Protein AF-A0A0T9R6T0-F1 (afdb_monomer)

Structure (mmCIF, N/CA/C/O backbone):
data_AF-A0A0T9R6T0-F1
#
_entry.id   AF-A0A0T9R6T0-F1
#
loop_
_atom_site.group_PDB
_atom_site.id
_atom_site.type_symbol
_atom_site.label_atom_id
_atom_site.label_alt_id
_atom_site.label_comp_id
_atom_site.label_asym_id
_atom_site.label_entity_id
_atom_site.label_seq_id
_atom_site.pdbx_PDB_ins_code
_atom_site.Cartn_x
_atom_site.Cartn_y
_atom_site.Cartn_z
_atom_site.occupancy
_atom_site.B_iso_or_equiv
_atom_site.auth_seq_id
_atom_site.auth_comp_id
_atom_site.auth_asym_id
_atom_site.auth_atom_id
_atom_site.pdbx_PDB_model_num
ATOM 1 N N . MET A 1 1 ? 30.117 -7.251 8.182 1.00 53.72 1 MET A N 1
ATOM 2 C CA . MET A 1 1 ? 28.862 -7.365 8.958 1.00 53.72 1 MET A CA 1
ATOM 3 C C . MET A 1 1 ? 27.721 -7.605 7.985 1.00 53.72 1 MET A C 1
ATOM 5 O O . MET A 1 1 ? 27.416 -6.707 7.214 1.00 53.72 1 MET A O 1
ATOM 9 N N . SER A 1 2 ? 27.164 -8.819 7.945 1.00 51.44 2 SER A N 1
ATOM 10 C CA . SER A 1 2 ? 26.029 -9.144 7.070 1.00 51.44 2 SER A CA 1
ATOM 11 C C . SER A 1 2 ? 24.786 -8.405 7.570 1.00 51.44 2 SER A C 1
ATOM 13 O O . SER A 1 2 ? 24.211 -8.768 8.594 1.00 51.44 2 SER A O 1
ATOM 15 N N . THR A 1 3 ? 24.398 -7.323 6.896 1.00 57.78 3 THR A N 1
ATOM 16 C CA . THR A 1 3 ? 23.138 -6.613 7.150 1.00 57.78 3 THR A CA 1
ATOM 17 C C . THR A 1 3 ? 21.997 -7.407 6.521 1.00 57.78 3 THR A C 1
ATOM 19 O O . THR A 1 3 ? 21.447 -7.028 5.488 1.00 57.78 3 THR A O 1
ATOM 22 N N . GLY A 1 4 ? 21.670 -8.557 7.109 1.00 61.28 4 GLY A N 1
ATOM 23 C CA . GLY A 1 4 ? 20.502 -9.334 6.719 1.00 61.28 4 GLY A CA 1
ATOM 24 C C . GLY A 1 4 ? 19.245 -8.521 7.024 1.00 61.28 4 GLY A C 1
ATOM 25 O O . GLY A 1 4 ? 18.861 -8.380 8.178 1.00 61.28 4 GLY A O 1
ATOM 26 N N . SER A 1 5 ? 18.616 -7.951 5.999 1.00 66.56 5 SER A N 1
ATOM 27 C CA . SER A 1 5 ? 17.303 -7.276 6.019 1.00 66.56 5 SER A CA 1
ATOM 28 C C . SER A 1 5 ? 17.149 -5.908 6.702 1.00 66.56 5 SER A C 1
ATOM 30 O O . SER A 1 5 ? 16.126 -5.270 6.480 1.00 66.56 5 SER A O 1
ATOM 32 N N . LYS A 1 6 ? 18.106 -5.395 7.488 1.00 76.06 6 LYS A N 1
ATOM 33 C CA . LYS A 1 6 ? 17.945 -4.107 8.199 1.00 76.06 6 LYS A CA 1
ATOM 34 C C . LYS A 1 6 ? 19.164 -3.201 8.045 1.00 76.06 6 LYS A C 1
ATOM 36 O O . LYS A 1 6 ? 20.287 -3.624 8.303 1.00 76.06 6 LYS A O 1
ATOM 41 N N . ASN A 1 7 ? 18.933 -1.949 7.657 1.00 80.88 7 ASN A N 1
ATOM 42 C CA . ASN A 1 7 ? 19.928 -0.877 7.665 1.00 80.88 7 ASN A CA 1
ATOM 43 C C . ASN A 1 7 ? 19.457 0.281 8.573 1.00 80.88 7 ASN A C 1
ATOM 45 O O . ASN A 1 7 ? 18.397 0.208 9.193 1.00 80.88 7 ASN A O 1
ATOM 49 N N . ALA A 1 8 ? 20.251 1.350 8.676 1.00 80.19 8 ALA A N 1
ATOM 50 C CA . ALA A 1 8 ? 19.956 2.484 9.559 1.00 80.19 8 ALA A CA 1
ATOM 51 C C . ALA A 1 8 ? 18.667 3.258 9.201 1.00 80.19 8 ALA A C 1
ATOM 53 O O . ALA A 1 8 ? 18.145 3.986 10.040 1.00 80.19 8 ALA A O 1
ATOM 54 N N . LYS A 1 9 ? 18.162 3.127 7.969 1.00 83.44 9 LYS A N 1
ATOM 55 C CA . LYS A 1 9 ? 17.020 3.884 7.432 1.00 83.44 9 LYS A CA 1
ATOM 56 C C . LYS A 1 9 ? 15.814 3.015 7.065 1.00 83.44 9 LYS A C 1
ATOM 58 O O . LYS A 1 9 ? 14.708 3.537 6.976 1.00 83.44 9 LYS A O 1
ATOM 63 N N . SER A 1 10 ? 15.998 1.720 6.824 1.00 83.62 10 SER A N 1
ATOM 64 C CA . SER A 1 10 ? 14.933 0.824 6.378 1.00 83.62 10 SER A CA 1
ATOM 65 C C . SER A 1 10 ? 15.159 -0.627 6.794 1.00 83.62 10 SER A C 1
ATOM 67 O O . SER A 1 10 ? 16.277 -1.073 7.062 1.00 83.62 10 SER A O 1
ATOM 69 N N . GLN A 1 11 ? 14.057 -1.368 6.837 1.00 90.25 11 GLN A N 1
ATOM 70 C CA . GLN A 1 11 ? 14.028 -2.807 7.051 1.00 90.25 11 GLN A CA 1
ATOM 71 C C . GLN A 1 11 ? 13.214 -3.443 5.922 1.00 90.25 11 GLN A C 1
ATOM 73 O O . GLN A 1 11 ? 12.121 -2.966 5.620 1.00 90.25 11 GLN A O 1
ATOM 78 N N . SER A 1 12 ? 13.739 -4.492 5.289 1.00 87.19 12 SER A N 1
ATOM 79 C CA .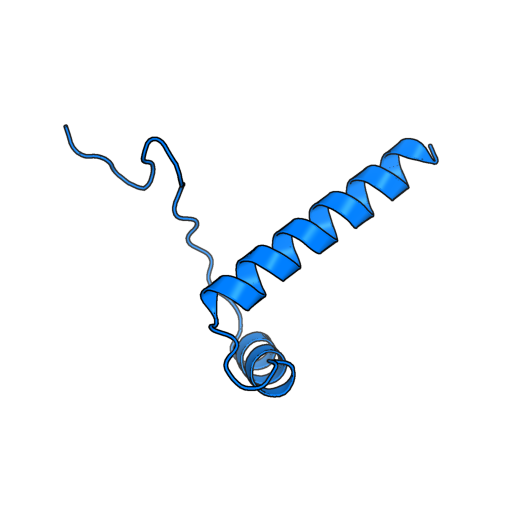 SER A 1 12 ? 12.994 -5.267 4.305 1.00 87.19 12 SER A CA 1
ATOM 80 C C . SER A 1 12 ? 12.036 -6.221 5.012 1.00 87.19 12 SER A C 1
ATOM 82 O O . SER A 1 12 ? 12.390 -6.919 5.963 1.00 87.19 12 SER A O 1
ATOM 84 N N . LEU A 1 13 ? 10.795 -6.229 4.539 1.00 86.00 13 LEU A N 1
ATOM 85 C CA . LEU A 1 13 ? 9.759 -7.159 4.961 1.00 86.00 13 LEU A CA 1
ATOM 86 C C . LEU A 1 13 ? 9.493 -8.101 3.790 1.00 86.00 13 LEU A C 1
ATOM 88 O O . LEU A 1 13 ? 9.392 -7.648 2.652 1.00 86.00 13 LEU A O 1
ATOM 92 N N . ASN A 1 14 ? 9.409 -9.400 4.062 1.00 86.38 14 ASN A N 1
ATOM 93 C CA . ASN A 1 14 ? 9.090 -10.404 3.054 1.00 86.38 14 ASN A CA 1
ATOM 94 C C . ASN A 1 14 ? 7.768 -11.074 3.434 1.00 86.38 14 ASN A C 1
ATOM 96 O O . ASN A 1 14 ? 7.653 -11.654 4.513 1.00 86.38 14 ASN A O 1
ATOM 100 N N . ALA A 1 15 ? 6.778 -10.958 2.556 1.00 89.12 15 ALA A N 1
ATOM 101 C CA . ALA A 1 15 ? 5.483 -11.604 2.673 1.00 89.12 15 ALA A CA 1
ATOM 102 C C . ALA A 1 15 ? 5.038 -12.062 1.282 1.00 89.12 15 ALA A C 1
ATOM 104 O O . ALA A 1 15 ? 5.295 -11.384 0.288 1.00 89.12 15 ALA A O 1
ATOM 105 N N . ARG A 1 16 ? 4.363 -13.213 1.217 1.00 93.81 16 ARG A N 1
ATOM 106 C CA . ARG A 1 16 ? 3.700 -13.662 -0.009 1.00 93.81 16 ARG A CA 1
ATOM 107 C C . ARG A 1 16 ? 2.324 -13.017 -0.073 1.00 93.81 16 ARG A C 1
ATOM 109 O O . ARG A 1 16 ? 1.567 -13.116 0.890 1.00 93.81 16 ARG A O 1
ATOM 116 N N . VAL A 1 17 ? 2.028 -12.376 -1.195 1.00 91.81 17 VAL A N 1
ATOM 117 C CA . VAL A 1 17 ? 0.736 -11.745 -1.464 1.00 91.81 17 VAL A CA 1
ATOM 118 C C . VAL A 1 17 ? 0.050 -12.550 -2.574 1.00 91.81 17 VAL A C 1
ATOM 120 O O . VAL A 1 17 ? 0.702 -12.829 -3.582 1.00 91.81 17 VAL A O 1
ATOM 123 N N 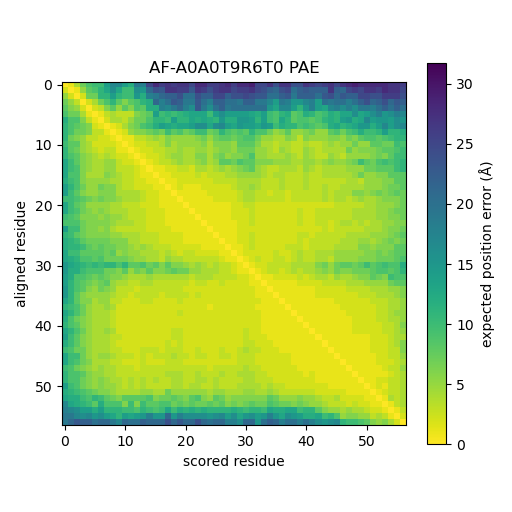. PRO A 1 18 ? -1.205 -12.982 -2.375 1.00 96.44 18 PRO A N 1
ATOM 124 C CA . PRO A 1 18 ? -2.031 -13.603 -3.409 1.00 96.44 18 PRO A CA 1
ATOM 125 C C . PRO A 1 18 ? -2.115 -12.789 -4.713 1.00 96.44 18 PRO A C 1
ATOM 127 O O . PRO A 1 18 ? -2.010 -11.563 -4.692 1.00 96.44 18 PRO A O 1
ATOM 130 N N . HIS A 1 19 ? -2.273 -13.476 -5.849 1.00 94.38 19 HIS A N 1
ATOM 131 C CA . HIS A 1 19 ? -2.254 -12.848 -7.177 1.00 94.38 19 HIS A CA 1
ATOM 132 C C . HIS A 1 19 ? -3.431 -11.900 -7.420 1.00 94.38 19 HIS A C 1
ATOM 134 O O . HIS A 1 19 ? -3.220 -10.825 -7.965 1.00 94.38 19 HIS A O 1
ATOM 140 N N . ASP A 1 20 ? -4.622 -12.260 -6.951 1.00 96.81 20 ASP A N 1
ATOM 141 C CA . ASP A 1 20 ? -5.822 -11.417 -6.967 1.00 96.81 20 ASP A CA 1
ATOM 142 C C . ASP A 1 20 ? -5.565 -10.049 -6.317 1.00 96.81 20 ASP A C 1
ATOM 144 O O . ASP A 1 20 ? -5.860 -9.009 -6.898 1.00 96.81 20 ASP A O 1
ATOM 148 N N . ILE A 1 21 ? -4.899 -10.030 -5.160 1.00 95.19 21 ILE A N 1
ATOM 149 C CA . ILE A 1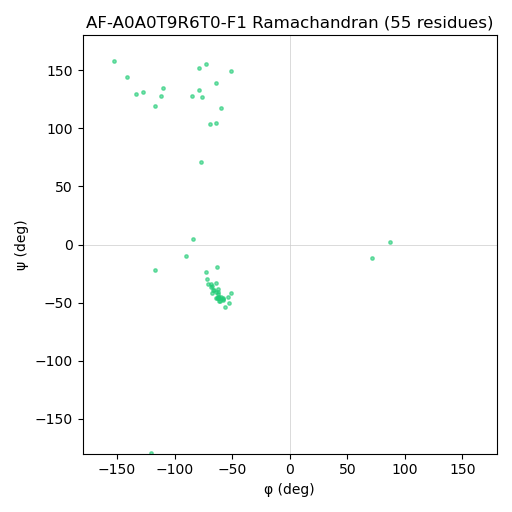 21 ? -4.549 -8.781 -4.469 1.00 95.19 21 ILE A CA 1
ATOM 150 C C . ILE A 1 21 ? -3.508 -7.970 -5.257 1.00 95.19 21 ILE A C 1
ATOM 152 O O . ILE A 1 21 ? -3.543 -6.738 -5.248 1.00 95.19 21 ILE A O 1
ATOM 156 N N . ILE A 1 22 ? -2.560 -8.634 -5.926 1.00 93.56 22 ILE A N 1
ATOM 157 C CA . ILE A 1 22 ? -1.565 -7.951 -6.767 1.00 93.56 22 ILE A CA 1
ATOM 158 C C . ILE A 1 22 ? -2.231 -7.315 -7.991 1.00 93.56 22 ILE A C 1
ATOM 160 O O . ILE A 1 22 ? -1.916 -6.172 -8.318 1.00 93.56 22 ILE A O 1
ATOM 164 N N . GLU A 1 23 ? -3.170 -8.013 -8.626 1.00 95.31 23 GLU A N 1
ATOM 165 C CA . GLU A 1 23 ? -3.931 -7.495 -9.765 1.00 95.31 23 GLU A CA 1
ATOM 166 C C . GLU A 1 23 ? -4.779 -6.281 -9.368 1.00 95.31 23 GLU A C 1
ATOM 168 O O . GLU A 1 23 ? -4.736 -5.254 -10.045 1.00 95.31 23 GLU A O 1
ATOM 173 N N . GLU A 1 24 ? -5.488 -6.350 -8.238 1.00 95.25 24 GLU A N 1
ATOM 174 C CA . GLU A 1 24 ? -6.251 -5.213 -7.711 1.00 95.25 24 GLU A CA 1
ATOM 175 C C . GLU A 1 24 ? -5.350 -4.021 -7.368 1.00 95.25 24 GLU A C 1
ATOM 177 O O . GLU A 1 24 ? -5.676 -2.875 -7.686 1.00 95.25 24 GLU A O 1
ATOM 182 N N . MET A 1 25 ? -4.191 -4.276 -6.751 1.00 94.12 25 MET A N 1
ATOM 183 C CA . MET A 1 25 ? -3.199 -3.240 -6.475 1.00 94.12 25 MET A CA 1
ATOM 184 C C . MET A 1 25 ? -2.763 -2.551 -7.770 1.00 94.12 25 MET A C 1
ATOM 186 O O . MET A 1 25 ? -2.724 -1.323 -7.815 1.00 94.12 25 MET A O 1
ATOM 190 N N . ASP A 1 26 ? -2.428 -3.316 -8.810 1.00 91.88 26 ASP A N 1
ATOM 191 C CA . ASP A 1 26 ? -1.968 -2.762 -10.084 1.00 91.88 26 ASP A CA 1
ATOM 192 C C . ASP A 1 26 ? -3.052 -1.929 -10.783 1.00 91.88 26 ASP A C 1
ATOM 194 O O . ASP A 1 26 ? -2.731 -0.908 -11.389 1.00 91.88 26 ASP A O 1
ATOM 198 N N . GLN A 1 27 ? -4.328 -2.295 -10.633 1.00 93.69 27 GLN A N 1
ATOM 199 C CA . GLN A 1 27 ? -5.462 -1.511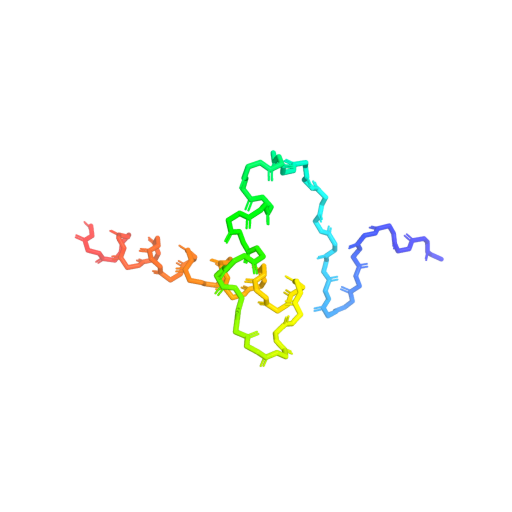 -11.135 1.00 93.69 27 GLN A CA 1
ATOM 200 C C . GLN A 1 27 ? -5.711 -0.220 -10.339 1.00 93.69 27 GLN A C 1
ATOM 202 O O . GLN A 1 27 ? -6.210 0.756 -10.895 1.00 93.69 27 GLN A O 1
ATOM 207 N N . CYS A 1 28 ? -5.378 -0.206 -9.045 1.00 94.25 28 CYS A N 1
ATOM 208 C CA . CYS A 1 28 ? -5.603 0.940 -8.158 1.00 94.25 28 CYS A CA 1
ATOM 209 C C . CYS A 1 28 ? -4.436 1.936 -8.114 1.00 94.25 28 CYS A C 1
ATOM 211 O O . CYS A 1 28 ? -4.579 3.000 -7.507 1.00 94.25 28 CYS A O 1
ATOM 213 N N . LYS A 1 29 ? -3.281 1.601 -8.698 1.00 93.00 29 LYS A N 1
ATOM 214 C CA . LYS A 1 29 ? -2.112 2.485 -8.716 1.00 93.00 29 LYS A CA 1
ATOM 215 C C . LYS A 1 29 ? -2.378 3.758 -9.502 1.00 93.00 29 LYS A C 1
ATOM 217 O O . LYS A 1 29 ? -2.935 3.742 -10.599 1.00 93.00 29 LYS A O 1
ATOM 222 N N . GLU A 1 30 ? -1.889 4.866 -8.962 1.00 92.31 30 GLU A N 1
ATOM 223 C CA . GLU A 1 30 ? -1.891 6.139 -9.674 1.00 92.31 30 GLU A CA 1
ATOM 224 C C . GLU A 1 30 ? -0.841 6.135 -10.804 1.00 92.31 30 GLU A C 1
ATOM 226 O O . GLU A 1 30 ? 0.162 5.415 -10.767 1.00 92.31 30 GLU A O 1
ATOM 231 N N . SER A 1 31 ? -1.048 6.964 -11.833 1.00 89.75 31 SER A N 1
ATOM 232 C CA . SER A 1 31 ? -0.100 7.071 -12.949 1.00 89.75 31 SER A CA 1
ATOM 233 C C . SER A 1 31 ? 1.284 7.504 -12.451 1.00 89.75 31 SER A C 1
ATOM 235 O O . SER A 1 31 ? 1.455 8.613 -11.949 1.00 89.75 31 SER A O 1
ATOM 237 N N . GLY A 1 32 ? 2.285 6.642 -12.642 1.00 89.75 32 GLY 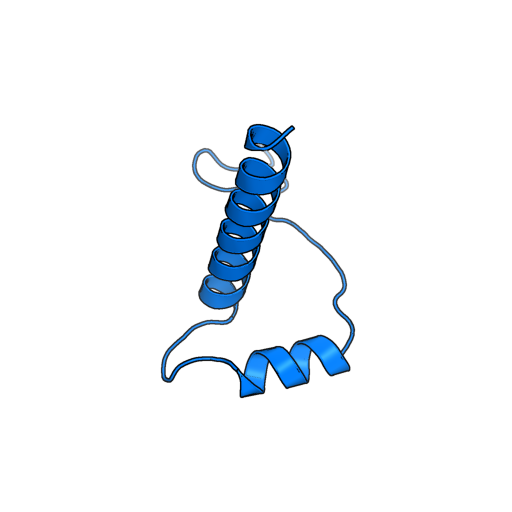A N 1
ATOM 238 C CA . GLY A 1 32 ? 3.661 6.875 -12.192 1.00 89.75 32 GLY A CA 1
ATOM 239 C C . GLY A 1 32 ? 3.952 6.425 -10.755 1.00 89.75 32 GLY A C 1
ATOM 240 O O . GLY A 1 32 ? 5.080 6.594 -10.291 1.00 89.75 32 GLY A O 1
ATOM 241 N N . GLU A 1 33 ? 2.985 5.830 -10.055 1.00 92.38 33 GLU A N 1
ATOM 242 C CA . GLU A 1 33 ? 3.200 5.258 -8.728 1.00 92.38 33 GLU A CA 1
ATOM 243 C C . GLU A 1 33 ? 3.932 3.911 -8.814 1.00 92.38 33 GLU A C 1
ATOM 245 O O . GLU A 1 33 ? 3.526 2.975 -9.507 1.00 92.38 33 GLU A O 1
ATOM 250 N N . SER A 1 34 ? 5.030 3.784 -8.069 1.00 94.06 34 SER A N 1
ATOM 251 C CA . SER A 1 34 ? 5.741 2.511 -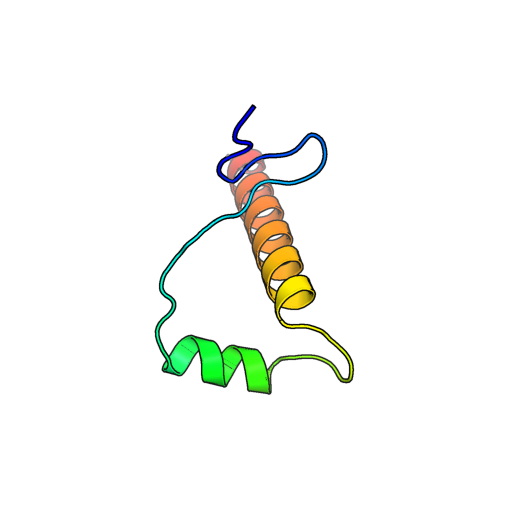7.944 1.00 94.06 34 SER A CA 1
ATOM 252 C C . SER A 1 34 ? 5.051 1.569 -6.954 1.00 94.06 34 SER A C 1
ATOM 254 O O . SER A 1 34 ? 4.483 1.992 -5.947 1.00 94.06 34 SER A O 1
ATOM 256 N N . THR A 1 35 ? 5.205 0.257 -7.160 1.00 92.62 35 THR A N 1
ATOM 257 C CA . THR A 1 35 ? 4.734 -0.774 -6.215 1.00 92.62 35 THR A CA 1
ATOM 258 C C . THR A 1 35 ? 5.210 -0.522 -4.785 1.00 92.62 35 THR A C 1
ATOM 260 O O . THR A 1 35 ? 4.438 -0.648 -3.838 1.00 92.62 35 THR A O 1
ATOM 263 N N . SER A 1 36 ? 6.470 -0.117 -4.614 1.00 91.06 36 SER A N 1
ATOM 264 C CA . SER A 1 36 ? 7.034 0.182 -3.296 1.00 91.06 36 SER A CA 1
ATOM 265 C C . SER A 1 36 ? 6.342 1.369 -2.625 1.00 91.06 36 SER A C 1
ATOM 267 O O . SER A 1 36 ? 6.082 1.315 -1.424 1.00 91.06 36 SER A O 1
ATOM 269 N N . GLN A 1 37 ? 6.031 2.431 -3.378 1.00 93.62 37 GLN A N 1
ATOM 270 C CA . GLN A 1 37 ? 5.305 3.591 -2.851 1.00 93.62 37 GLN A CA 1
ATO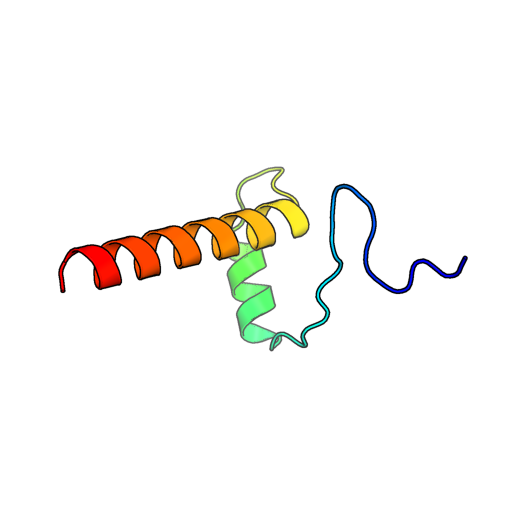M 271 C C . GLN A 1 37 ? 3.896 3.205 -2.414 1.00 93.62 37 GLN A C 1
ATOM 273 O O . GLN A 1 37 ? 3.524 3.528 -1.284 1.00 93.62 37 GLN A O 1
ATOM 278 N N . PHE A 1 38 ? 3.182 2.444 -3.249 1.00 95.12 38 PHE A N 1
ATOM 279 C CA . PHE A 1 38 ? 1.853 1.943 -2.917 1.00 95.12 38 PHE A CA 1
ATOM 280 C C . PHE A 1 38 ? 1.889 1.150 -1.604 1.00 95.12 38 PHE A C 1
ATOM 282 O O . PHE A 1 38 ? 1.209 1.507 -0.646 1.00 95.12 38 PHE A O 1
ATOM 289 N N . ILE A 1 39 ? 2.774 0.149 -1.496 1.00 93.50 39 ILE A N 1
ATOM 290 C CA . ILE A 1 39 ? 2.902 -0.694 -0.294 1.00 93.50 39 ILE A CA 1
ATOM 291 C C . ILE A 1 39 ? 3.204 0.147 0.955 1.00 93.50 39 ILE A C 1
ATOM 293 O O . ILE A 1 39 ? 2.579 -0.044 2.001 1.00 93.50 39 ILE A O 1
ATOM 297 N N . ILE A 1 40 ? 4.145 1.094 0.869 1.00 93.69 40 ILE A N 1
ATOM 298 C CA . ILE A 1 40 ? 4.489 1.968 1.999 1.00 93.69 40 ILE A CA 1
ATOM 299 C C . ILE A 1 40 ? 3.270 2.799 2.423 1.00 93.69 40 ILE A C 1
ATOM 301 O O . ILE A 1 40 ? 2.975 2.884 3.619 1.00 93.69 40 ILE A O 1
ATOM 305 N N . LYS A 1 41 ? 2.538 3.374 1.463 1.00 95.81 41 LYS A N 1
ATOM 306 C CA . LYS A 1 41 ? 1.351 4.200 1.715 1.00 95.81 41 LYS A CA 1
ATOM 307 C C . LYS A 1 41 ? 0.203 3.382 2.311 1.00 95.81 41 LYS A C 1
ATOM 309 O O . LYS A 1 41 ? -0.440 3.846 3.257 1.00 95.81 41 LYS A O 1
ATOM 314 N N . SER A 1 42 ? -0.006 2.146 1.855 1.00 94.50 42 SER A N 1
ATOM 315 C CA . SER A 1 42 ? -0.979 1.215 2.441 1.00 94.50 42 SER A CA 1
ATOM 316 C C . SER A 1 42 ? -0.645 0.900 3.902 1.00 94.50 42 SER A 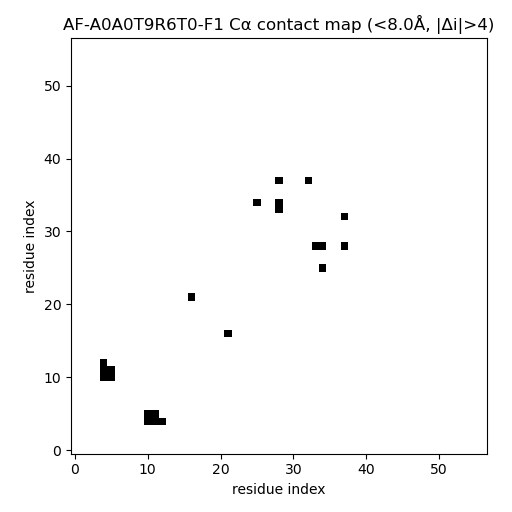C 1
ATOM 318 O O . SER A 1 42 ? -1.517 0.983 4.769 1.00 94.50 42 SER A O 1
ATOM 320 N N . ILE A 1 43 ? 0.627 0.611 4.209 1.00 95.06 43 ILE A N 1
ATOM 321 C CA . ILE A 1 43 ? 1.078 0.343 5.585 1.00 95.06 43 ILE A CA 1
ATOM 322 C C . ILE A 1 43 ? 0.872 1.574 6.477 1.00 95.06 43 ILE A C 1
ATOM 324 O O . ILE A 1 43 ? 0.350 1.453 7.587 1.00 95.06 43 ILE A O 1
ATOM 328 N N . GLN A 1 44 ? 1.250 2.767 6.008 1.00 96.19 44 GLN A N 1
ATOM 329 C CA . GLN A 1 44 ? 1.060 4.014 6.756 1.00 96.19 44 GLN A CA 1
ATOM 330 C C . GLN A 1 44 ? -0.420 4.275 7.053 1.00 96.19 44 GLN A C 1
ATOM 332 O O . GLN A 1 44 ? -0.776 4.579 8.195 1.00 96.19 44 GLN A O 1
ATOM 337 N N . THR A 1 45 ? -1.278 4.097 6.049 1.00 96.62 45 THR A N 1
ATOM 338 C CA . THR A 1 45 ? -2.730 4.258 6.176 1.00 96.62 45 THR A CA 1
ATOM 339 C C . THR A 1 45 ? -3.301 3.322 7.241 1.00 96.62 45 THR A C 1
ATOM 341 O O . THR A 1 45 ? -4.024 3.768 8.134 1.00 96.62 45 THR A O 1
ATOM 344 N N . GLU A 1 46 ? -2.923 2.041 7.223 1.00 96.62 46 GLU A N 1
ATOM 345 C CA . GLU A 1 46 ? -3.423 1.064 8.195 1.00 96.62 46 GLU A CA 1
ATOM 346 C C . GLU A 1 46 ? -2.899 1.331 9.621 1.00 96.62 46 GLU A C 1
ATOM 348 O O . GLU A 1 46 ? -3.635 1.157 10.597 1.00 96.62 46 GLU A O 1
ATOM 353 N N . ILE A 1 47 ? -1.666 1.836 9.775 1.00 96.81 47 ILE A N 1
ATOM 354 C CA . ILE A 1 47 ? -1.146 2.289 11.077 1.00 96.81 47 ILE A CA 1
ATOM 355 C C . ILE A 1 47 ? -2.002 3.432 11.630 1.00 96.81 47 ILE A C 1
ATOM 357 O O . ILE A 1 47 ? -2.392 3.389 12.801 1.00 96.81 47 ILE A O 1
ATOM 361 N N . VAL A 1 48 ? -2.297 4.450 10.815 1.00 96.75 48 VAL A N 1
ATOM 362 C CA . VAL A 1 48 ? -3.131 5.589 11.228 1.00 96.75 48 VAL A CA 1
ATOM 363 C C . VAL A 1 48 ? -4.528 5.107 11.607 1.00 96.75 48 VAL A C 1
ATOM 365 O O . VAL A 1 48 ? -4.992 5.410 12.707 1.00 96.75 48 VAL A O 1
ATOM 368 N N . ARG A 1 49 ? -5.159 4.280 10.764 1.00 96.25 49 ARG A N 1
ATOM 369 C CA . ARG A 1 49 ? -6.485 3.701 11.016 1.00 96.25 49 ARG A CA 1
ATOM 370 C C . ARG A 1 49 ? -6.543 2.998 12.371 1.00 96.25 49 ARG A C 1
ATOM 372 O O . ARG A 1 49 ? -7.406 3.311 13.189 1.00 96.25 49 ARG A O 1
ATOM 379 N N . ARG A 1 50 ? -5.578 2.118 12.664 1.00 95.62 50 ARG A N 1
ATOM 380 C CA . ARG A 1 50 ? -5.515 1.386 13.941 1.00 95.62 50 ARG A CA 1
ATOM 381 C C . ARG A 1 50 ? -5.210 2.283 15.137 1.00 95.62 50 ARG A C 1
ATOM 383 O O . ARG A 1 50 ? -5.747 2.039 16.216 1.00 95.62 50 ARG A O 1
ATOM 390 N N . LYS A 1 51 ? -4.367 3.309 14.980 1.00 95.62 51 LYS A N 1
ATOM 391 C CA . LYS A 1 51 ? -4.116 4.296 16.044 1.00 95.62 51 LYS A CA 1
ATOM 392 C C . LYS A 1 51 ? -5.391 5.059 16.391 1.00 95.62 51 LYS A C 1
ATOM 394 O O . LYS A 1 51 ? -5.713 5.168 17.569 1.00 95.62 51 LYS A O 1
ATOM 399 N N . LEU A 1 52 ? -6.142 5.511 15.387 1.00 94.19 52 LEU A N 1
ATOM 400 C CA . LEU A 1 52 ? -7.417 6.201 15.590 1.00 94.19 52 LEU A CA 1
ATOM 401 C C . LEU A 1 52 ? -8.447 5.305 16.287 1.00 94.19 52 LEU A C 1
ATOM 403 O O . LEU A 1 52 ? -9.126 5.766 17.198 1.00 94.19 52 LEU A O 1
ATOM 407 N N . THR A 1 53 ? -8.538 4.021 15.924 1.00 92.00 53 THR A N 1
ATOM 408 C CA . THR A 1 53 ? -9.413 3.068 16.628 1.00 92.00 53 THR A CA 1
ATOM 409 C C . THR A 1 53 ? -9.007 2.881 18.091 1.00 92.00 53 THR A C 1
ATOM 411 O O . THR A 1 53 ? -9.878 2.785 18.948 1.00 92.00 53 THR A O 1
ATOM 414 N N . LYS A 1 54 ? -7.702 2.848 18.395 1.00 86.94 54 LYS A N 1
ATOM 415 C CA . LYS A 1 54 ? -7.202 2.727 19.775 1.00 86.94 54 LYS A CA 1
ATOM 416 C C . LYS A 1 54 ? -7.423 3.989 20.611 1.00 86.94 54 LYS A C 1
ATOM 418 O O . LYS A 1 54 ? -7.649 3.860 21.800 1.00 86.94 54 LYS A O 1
ATOM 423 N N . LEU A 1 55 ? -7.348 5.173 20.004 1.00 78.38 55 LEU A N 1
ATOM 424 C CA . LEU A 1 55 ? -7.559 6.465 20.675 1.00 78.38 55 LEU A CA 1
ATOM 425 C C . LEU A 1 55 ? -9.031 6.737 21.016 1.00 78.38 55 LEU A C 1
ATOM 427 O O . LEU A 1 55 ? -9.313 7.530 21.904 1.00 78.38 55 LEU A O 1
ATOM 431 N N . LYS A 1 56 ? -9.966 6.106 20.299 1.00 70.38 56 LYS A N 1
ATOM 432 C CA . LYS A 1 56 ? -11.413 6.188 20.564 1.00 70.38 56 LYS A CA 1
ATOM 433 C C . LYS A 1 56 ? -11.890 5.198 21.639 1.00 70.38 56 LYS A C 1
ATOM 435 O O . LYS A 1 56 ? -13.097 5.055 21.817 1.00 70.38 56 LYS A O 1
ATOM 440 N N . LYS A 1 57 ? -10.969 4.473 22.271 1.00 54.94 57 LYS A N 1
ATOM 441 C CA . LYS A 1 57 ? -11.232 3.421 23.252 1.00 54.94 57 LYS A CA 1
ATOM 442 C C . LYS A 1 57 ? -10.735 3.868 24.617 1.00 54.94 57 LYS A C 1
ATOM 444 O O . LYS A 1 57 ? -11.422 3.528 25.599 1.00 54.94 57 LYS A O 1
#

Sequence (57 aa):
MSTGSKNAKSQSLNARVPHDIIEEMDQCKESGESTSQFIIKSIQTEIVRRKLTKLKK

Radius of gyration: 14.83 Å; Cα contacts (8 Å, |Δi|>4): 11; chains: 1; bounding box: 40×21×36 Å

Secondary structure (DSSP, 8-state):
----SB-SS-B-------HHHHHHHHHHPPTT--HHHHHHHHHHHHHHHHHHHHHT-

Foldseek 3Di:
DPPPQDDPPGGDDDDDDDPVVVVVLVVPDDVPDDPVNSVVVVVVVVVVVVVVVVVVD

Solvent-accessible surface area (backbone atoms only — not comparable t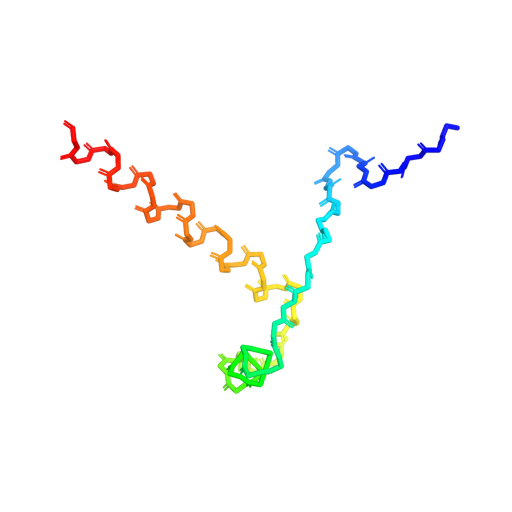o full-atom values): 3740 Å² total; per-residue (Å²): 131,88,64,80,54,49,60,101,86,51,66,70,82,90,81,90,75,61,66,71,61,51,53,52,47,66,71,68,52,57,94,89,61,48,72,68,57,53,53,52,52,53,52,53,50,52,52,52,54,54,50,54,58,59,72,77,104

Organism: NCBI:txid367190

Mean predicted aligned error: 6.1 Å

pLDDT: mean 87.79, std 11.84, range [51.44, 96.81]